Protein AF-A0A948NXS0-F1 (afdb_monomer_lite)

Radius of gyration: 12.46 Å; chains: 1; bounding box: 24×28×30 Å

Foldseek 3Di:
DKDKDPAFDDFFKWKDKQNHTDDFADDPLGIGIDDDDPDDIDIDIDGDPVRNVVVVVCCVVPVVVDNNND

Secondary structure (DSSP, 8-state):
-EEEEEEE--TTEEEEETTEE---EEETTTEEEEE--SS---EEEEE-HHHHHHHHHHHHH-GGGSTTT-

Structure (mmCIF, N/CA/C/O backbone):
data_AF-A0A948NXS0-F1
#
_entry.id   AF-A0A948NXS0-F1
#
loop_
_atom_site.group_PDB
_atom_site.id
_atom_site.type_symbol
_atom_site.label_atom_id
_atom_site.label_alt_id
_atom_site.label_comp_id
_atom_site.label_asym_id
_atom_site.label_entity_id
_atom_site.label_seq_id
_atom_site.pdbx_PDB_ins_code
_atom_site.Cartn_x
_atom_site.Cartn_y
_atom_site.Cartn_z
_atom_site.occupancy
_atom_site.B_iso_or_equiv
_atom_site.auth_seq_id
_atom_site.auth_comp_id
_atom_site.auth_asym_id
_atom_site.auth_atom_id
_atom_site.pdbx_PDB_model_num
ATOM 1 N N . GLN A 1 1 ? -7.928 -1.227 14.689 1.00 91.06 1 GLN A N 1
ATOM 2 C CA . GLN A 1 1 ? -9.190 -1.239 13.909 1.00 91.06 1 GLN A CA 1
ATOM 3 C C . GLN A 1 1 ? -8.817 -1.311 12.439 1.00 91.06 1 GLN A C 1
ATOM 5 O O . GLN A 1 1 ? -7.753 -0.821 12.094 1.00 91.06 1 GLN A O 1
ATOM 10 N N . TRP A 1 2 ? -9.624 -1.941 11.587 1.00 95.12 2 TRP A N 1
ATOM 11 C CA . TRP A 1 2 ? -9.268 -2.108 10.174 1.00 95.12 2 TRP A CA 1
ATOM 12 C C . TRP A 1 2 ? -10.025 -1.118 9.299 1.00 95.12 2 TRP A C 1
ATOM 14 O O . TRP A 1 2 ? -11.255 -1.117 9.294 1.00 95.12 2 TRP A O 1
ATOM 24 N N . LEU A 1 3 ? -9.288 -0.310 8.541 1.00 95.31 3 LEU A N 1
ATOM 25 C CA . LEU A 1 3 ? -9.831 0.443 7.420 1.00 95.31 3 LEU A CA 1
ATOM 26 C C . LEU A 1 3 ? -9.713 -0.420 6.166 1.00 95.31 3 LEU A C 1
ATOM 28 O O . LEU A 1 3 ? -8.605 -0.787 5.767 1.00 95.31 3 LEU A O 1
ATOM 32 N N . ILE A 1 4 ? -10.855 -0.743 5.559 1.00 96.38 4 ILE A N 1
ATOM 33 C CA . ILE A 1 4 ? -10.912 -1.460 4.286 1.00 96.38 4 ILE A CA 1
ATOM 34 C C . ILE A 1 4 ? -11.242 -0.462 3.186 1.00 96.38 4 ILE A C 1
ATOM 36 O O . ILE A 1 4 ? -12.281 0.195 3.235 1.00 96.38 4 ILE A O 1
ATOM 40 N N . LEU A 1 5 ? -10.366 -0.361 2.191 1.00 94.31 5 LEU A N 1
ATOM 41 C CA . LEU A 1 5 ? -10.592 0.489 1.026 1.00 94.31 5 LEU A CA 1
ATOM 42 C C . LEU A 1 5 ? -11.059 -0.392 -0.125 1.00 94.31 5 LEU A C 1
ATOM 44 O O . LEU A 1 5 ? -10.365 -1.332 -0.509 1.00 94.31 5 LEU A O 1
ATOM 48 N N . SER A 1 6 ? -12.218 -0.074 -0.701 1.00 92.62 6 SER A N 1
ATOM 49 C CA . SER A 1 6 ? -12.818 -0.805 -1.825 1.00 92.62 6 SER A CA 1
ATOM 50 C C . SER A 1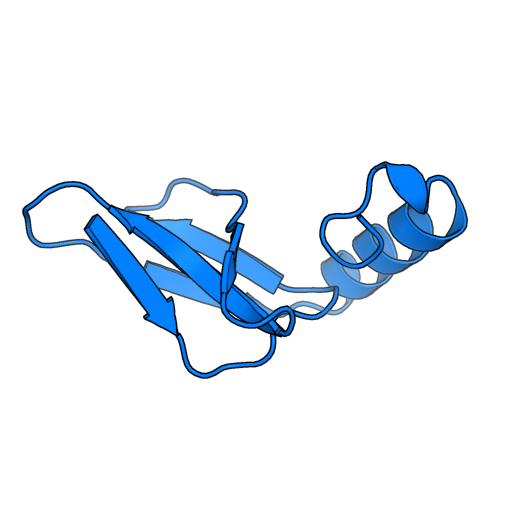 6 ? -12.118 -0.505 -3.158 1.00 92.62 6 SER A C 1
ATOM 52 O O . SER A 1 6 ? -12.763 -0.228 -4.169 1.00 92.62 6 SER A O 1
ATOM 54 N N . GLN A 1 7 ? -10.788 -0.513 -3.151 1.00 92.56 7 GLN A N 1
ATOM 55 C CA . GLN A 1 7 ? -9.934 -0.403 -4.320 1.00 92.56 7 GLN A CA 1
ATOM 56 C C . GLN A 1 7 ? -9.031 -1.630 -4.381 1.00 92.56 7 GLN A C 1
ATOM 58 O O . GLN A 1 7 ? -8.517 -2.086 -3.361 1.00 92.56 7 GLN A O 1
ATOM 63 N N . ASN A 1 8 ? -8.856 -2.179 -5.581 1.00 92.06 8 ASN A N 1
ATOM 64 C CA . ASN A 1 8 ? -8.049 -3.377 -5.760 1.00 92.06 8 ASN A CA 1
ATOM 65 C C . ASN A 1 8 ? -6.585 -3.070 -5.445 1.00 92.06 8 ASN A C 1
ATOM 67 O O . ASN A 1 8 ? -5.961 -2.234 -6.106 1.00 92.06 8 ASN A O 1
ATOM 71 N N . TYR A 1 9 ? -6.034 -3.783 -4.471 1.00 93.25 9 TYR A N 1
ATOM 72 C CA . TYR A 1 9 ? -4.626 -3.717 -4.158 1.00 93.25 9 TYR A CA 1
ATOM 73 C C . TYR A 1 9 ? -3.855 -4.597 -5.134 1.00 93.25 9 TYR A C 1
ATOM 75 O O . TYR A 1 9 ? -3.789 -5.810 -4.973 1.00 93.25 9 TYR A O 1
ATOM 83 N N . MET A 1 10 ? -3.297 -3.971 -6.165 1.00 91.88 10 MET A N 1
ATOM 84 C CA . MET A 1 10 ? -2.437 -4.591 -7.177 1.00 91.88 10 MET A CA 1
ATOM 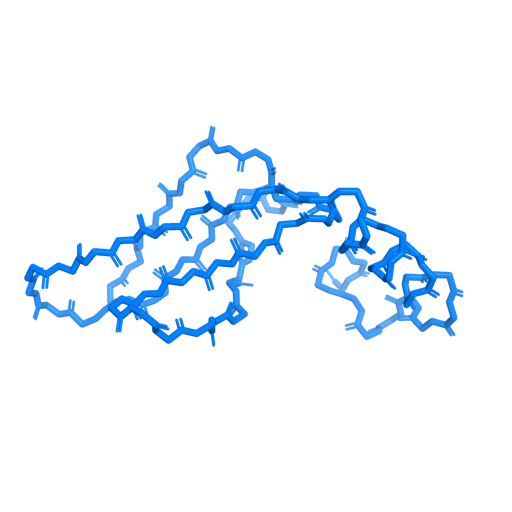85 C C . MET A 1 10 ? -0.991 -4.072 -7.029 1.00 91.88 10 MET A C 1
ATOM 87 O O . MET A 1 10 ? -0.740 -3.183 -6.219 1.00 91.88 10 MET A O 1
ATOM 91 N N . PRO A 1 11 ? -0.009 -4.590 -7.778 1.00 94.56 11 PRO A N 1
ATOM 92 C CA . PRO A 1 11 ? 1.324 -3.989 -7.842 1.00 94.56 11 PRO A CA 1
ATOM 93 C C . PRO A 1 11 ? 1.298 -2.495 -8.222 1.00 94.56 11 PRO A C 1
ATOM 95 O O . PRO A 1 11 ? 0.491 -2.078 -9.056 1.00 94.56 11 PRO A O 1
ATOM 98 N N . GLY A 1 12 ? 2.201 -1.691 -7.649 1.00 95.50 12 GLY A N 1
ATOM 99 C CA . GLY A 1 12 ? 2.386 -0.284 -8.028 1.00 95.50 12 GLY A CA 1
ATOM 100 C C . GLY A 1 12 ? 1.768 0.772 -7.124 1.00 95.50 12 GLY A C 1
ATOM 101 O O . GLY A 1 12 ? 1.834 1.957 -7.455 1.00 95.50 12 GLY A O 1
ATOM 102 N N . TRP A 1 13 ? 1.210 0.365 -5.988 1.00 96.00 13 TRP A N 1
ATOM 103 C CA . TRP A 1 13 ? 0.688 1.278 -4.977 1.00 96.00 13 TRP A CA 1
ATOM 104 C C . TRP A 1 13 ? 1.692 1.511 -3.852 1.00 96.00 13 TRP A C 1
ATOM 106 O O . TRP A 1 13 ? 2.277 0.568 -3.325 1.00 96.00 13 TRP A O 1
ATOM 116 N N . HIS A 1 14 ? 1.806 2.768 -3.444 1.00 96.31 14 HIS A N 1
ATOM 117 C CA . HIS A 1 14 ? 2.311 3.176 -2.143 1.00 96.31 14 HIS A CA 1
ATOM 118 C C . HIS A 1 14 ? 1.135 3.522 -1.239 1.00 96.31 14 HIS A C 1
ATOM 120 O O . HIS A 1 14 ? 0.155 4.131 -1.686 1.00 96.31 14 HIS A O 1
ATOM 126 N N . VAL A 1 15 ? 1.249 3.153 0.032 1.00 96.44 15 VAL A N 1
ATOM 127 C CA . VAL A 1 15 ? 0.252 3.458 1.055 1.00 96.44 15 VAL A CA 1
ATOM 128 C C . VAL A 1 15 ? 0.943 4.201 2.176 1.00 96.44 15 VAL A C 1
ATOM 130 O O . VAL A 1 15 ? 1.909 3.696 2.740 1.00 96.44 15 VAL A O 1
ATOM 133 N N . PHE A 1 16 ? 0.432 5.383 2.494 1.00 97.44 16 PHE A N 1
ATOM 134 C CA . PHE A 1 16 ? 0.922 6.195 3.595 1.00 97.44 16 PHE A CA 1
ATOM 135 C C . PHE A 1 16 ? -0.184 6.393 4.625 1.00 97.44 16 PHE A C 1
ATOM 137 O O . PHE A 1 16 ? -1.336 6.643 4.256 1.00 97.44 16 PHE A O 1
ATOM 144 N N . VAL A 1 17 ? 0.176 6.289 5.899 1.00 97.44 17 VAL A N 1
ATOM 145 C CA . VAL A 1 17 ? -0.668 6.640 7.043 1.00 97.44 17 VAL A CA 1
ATOM 146 C C . VAL A 1 17 ? 0.099 7.684 7.832 1.00 97.44 17 VAL A C 1
ATOM 148 O O . VAL A 1 17 ? 1.203 7.401 8.281 1.00 97.44 17 VAL A O 1
ATOM 151 N N . ASP A 1 18 ? -0.461 8.886 7.949 1.00 97.06 18 ASP A N 1
ATOM 152 C CA . ASP A 1 18 ? 0.174 10.011 8.648 1.00 97.06 18 ASP A CA 1
ATOM 153 C C . ASP A 1 18 ? 1.618 10.257 8.164 1.00 97.06 18 ASP A C 1
ATOM 155 O O . ASP A 1 18 ? 2.555 10.364 8.947 1.00 97.06 18 ASP A O 1
ATOM 159 N N . GLU A 1 19 ? 1.783 10.308 6.836 1.00 96.50 19 GLU A N 1
ATOM 160 C CA . GLU A 1 19 ? 3.057 10.504 6.115 1.00 96.50 19 GLU A CA 1
ATOM 161 C C . GLU A 1 19 ? 4.050 9.323 6.165 1.00 96.50 19 GLU A C 1
ATOM 163 O O . GLU A 1 19 ? 5.011 9.306 5.392 1.00 96.50 19 GLU A O 1
ATOM 168 N N . GLU A 1 20 ? 3.798 8.286 6.969 1.00 96.88 20 GLU A N 1
ATOM 169 C CA . GLU A 1 20 ? 4.637 7.085 7.029 1.00 96.88 20 GLU A CA 1
ATOM 170 C C . GLU A 1 20 ? 4.196 6.021 6.017 1.00 96.88 20 GLU A C 1
ATOM 172 O O . GLU A 1 20 ? 3.020 5.661 5.939 1.00 96.88 20 GLU A O 1
ATOM 177 N N . GLU A 1 21 ? 5.143 5.482 5.239 1.00 96.38 21 GLU A N 1
ATOM 178 C CA . GLU A 1 21 ? 4.861 4.394 4.298 1.00 96.38 21 GLU A CA 1
ATOM 179 C C . GLU A 1 21 ? 4.614 3.082 5.051 1.00 96.38 21 GLU A C 1
ATOM 181 O O . GLU A 1 21 ? 5.459 2.605 5.812 1.00 96.38 21 GLU A O 1
ATOM 186 N N . VAL A 1 22 ? 3.464 2.462 4.798 1.00 95.25 22 VAL A N 1
ATOM 187 C CA . VAL A 1 22 ? 3.053 1.208 5.430 1.00 95.25 22 VAL A CA 1
ATOM 188 C C . VAL A 1 22 ? 2.823 0.121 4.388 1.00 95.25 22 VAL A C 1
ATOM 190 O O . VAL A 1 22 ? 2.437 0.379 3.250 1.00 95.25 22 VAL A O 1
ATOM 193 N N . SER A 1 23 ? 3.024 -1.134 4.791 1.00 92.88 23 SER A N 1
ATOM 194 C CA . SER A 1 23 ? 2.599 -2.291 3.998 1.00 92.88 23 SER A CA 1
ATOM 195 C C . SER A 1 23 ? 1.182 -2.691 4.416 1.00 92.88 23 SER A C 1
ATOM 197 O O . SER A 1 23 ? 1.006 -3.192 5.529 1.00 92.88 23 SER A O 1
ATOM 199 N N . PRO A 1 24 ? 0.162 -2.467 3.576 1.00 94.75 24 PRO A N 1
ATOM 200 C CA . PRO A 1 24 ? -1.203 -2.868 3.891 1.00 94.75 24 PRO A CA 1
ATOM 201 C C . PRO A 1 24 ? -1.356 -4.396 3.799 1.00 94.75 24 PRO A C 1
ATOM 203 O O . PRO A 1 24 ? -0.639 -5.079 3.065 1.00 94.75 24 PRO A O 1
ATOM 206 N N . ALA A 1 25 ? -2.326 -4.933 4.533 1.00 94.25 25 ALA A N 1
ATOM 207 C CA . ALA A 1 25 ? -2.787 -6.308 4.389 1.00 94.25 25 ALA A CA 1
ATOM 208 C C . ALA A 1 25 ? -3.851 -6.417 3.279 1.00 94.25 25 ALA A C 1
ATOM 210 O O . ALA A 1 25 ? -4.275 -5.411 2.701 1.00 94.25 25 ALA A O 1
ATOM 211 N N . LEU A 1 26 ? -4.306 -7.642 3.001 1.00 93.81 26 LEU A N 1
ATOM 212 C CA . LEU A 1 26 ? -5.424 -7.903 2.095 1.00 93.81 26 LEU A CA 1
ATOM 213 C C . LEU A 1 26 ? -6.696 -8.242 2.874 1.00 93.81 26 LEU A C 1
ATOM 215 O O . LEU A 1 26 ? -6.711 -9.160 3.692 1.00 93.81 26 LEU A O 1
ATOM 219 N N . ALA A 1 27 ? -7.786 -7.550 2.558 1.00 94.25 27 ALA A N 1
ATOM 220 C CA . ALA A 1 27 ? -9.138 -7.985 2.890 1.00 94.25 27 ALA A CA 1
ATOM 221 C C . ALA A 1 27 ? -9.795 -8.603 1.656 1.00 94.25 27 ALA A C 1
ATOM 223 O O . ALA A 1 27 ? -9.660 -8.091 0.543 1.00 94.25 27 ALA A O 1
ATOM 224 N N . HIS A 1 28 ? -10.510 -9.713 1.852 1.00 91.88 28 HIS A N 1
ATOM 225 C CA . HIS A 1 28 ? -11.177 -10.453 0.771 1.00 91.88 28 HIS A CA 1
ATOM 226 C C . HIS A 1 28 ? -10.247 -10.792 -0.409 1.00 91.88 28 HIS A C 1
ATOM 228 O O . HIS A 1 28 ? -10.678 -10.811 -1.557 1.00 91.88 28 HIS A O 1
ATOM 234 N N . SER A 1 29 ? -8.960 -11.019 -0.123 1.00 89.12 29 SER A N 1
ATOM 235 C CA . SER A 1 29 ? -7.907 -11.352 -1.095 1.00 89.12 29 SER A CA 1
ATOM 236 C C . SER A 1 29 ? -7.599 -10.284 -2.156 1.00 89.12 29 SER A C 1
ATOM 238 O O . SER A 1 29 ? -6.695 -10.493 -2.961 1.00 89.12 29 SER A O 1
ATOM 240 N N . THR A 1 30 ? -8.294 -9.141 -2.174 1.00 92.00 30 THR A N 1
ATOM 241 C CA . THR A 1 30 ? -8.136 -8.133 -3.240 1.00 92.00 30 THR A CA 1
ATOM 242 C C . THR A 1 30 ? -8.106 -6.689 -2.762 1.00 92.00 30 THR A C 1
ATOM 244 O O . THR A 1 30 ? -7.614 -5.843 -3.501 1.00 92.00 30 THR A O 1
ATOM 247 N N . PHE A 1 31 ? -8.629 -6.367 -1.580 1.00 95.25 31 PHE A N 1
ATOM 248 C CA . PHE A 1 31 ? -8.763 -4.986 -1.106 1.00 95.25 31 PHE A CA 1
ATOM 249 C C . PHE A 1 31 ? -7.681 -4.614 -0.099 1.00 95.25 31 PHE A C 1
ATOM 251 O O . PHE A 1 31 ? -7.214 -5.468 0.655 1.00 95.25 31 PHE A O 1
ATOM 258 N N . PHE A 1 32 ? -7.323 -3.331 -0.041 1.00 96.31 32 PHE A N 1
ATOM 259 C CA . PHE A 1 32 ? -6.430 -2.824 1.000 1.00 96.31 32 PHE A CA 1
ATOM 260 C C . PHE A 1 32 ? -7.070 -2.992 2.379 1.00 96.31 32 PHE A C 1
ATOM 262 O O . PHE A 1 32 ? -8.216 -2.589 2.587 1.00 96.31 32 PHE A O 1
ATOM 269 N N . ALA A 1 33 ? -6.300 -3.520 3.324 1.00 96.75 33 ALA A N 1
ATOM 270 C CA . ALA A 1 33 ? -6.634 -3.547 4.738 1.00 96.75 33 ALA A CA 1
ATOM 271 C C . ALA A 1 33 ? -5.521 -2.860 5.532 1.00 96.75 33 ALA A C 1
ATOM 273 O O . ALA A 1 33 ? -4.390 -3.341 5.589 1.00 96.75 33 ALA A O 1
ATOM 274 N N . ILE A 1 34 ? -5.838 -1.724 6.147 1.00 96.50 34 ILE A N 1
ATOM 275 C CA . ILE A 1 34 ? -4.880 -0.917 6.908 1.00 96.50 34 ILE A CA 1
ATOM 276 C C . ILE A 1 34 ? -5.283 -0.970 8.380 1.00 96.50 34 ILE A C 1
ATOM 278 O O . ILE A 1 34 ? -6.424 -0.656 8.726 1.00 96.50 34 ILE A O 1
ATOM 282 N N . ASN A 1 35 ? -4.365 -1.394 9.249 1.00 95.50 35 ASN A N 1
ATOM 283 C CA . ASN A 1 35 ? -4.605 -1.380 10.687 1.00 95.50 35 ASN A CA 1
ATOM 284 C C . ASN A 1 35 ? -4.317 0.020 11.232 1.00 95.50 35 ASN A C 1
ATOM 286 O O . ASN A 1 35 ? -3.183 0.483 11.172 1.00 95.50 35 ASN A O 1
ATOM 290 N N . LEU A 1 36 ? -5.344 0.665 11.775 1.00 96.06 36 LEU A N 1
ATOM 291 C CA . 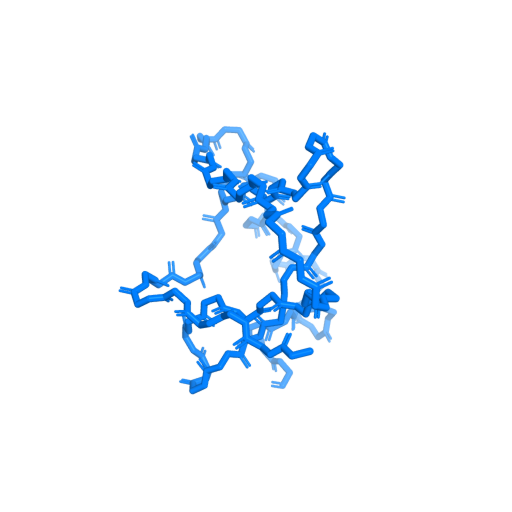LEU A 1 36 ? -5.271 1.996 12.368 1.00 96.06 36 LEU A CA 1
ATOM 292 C C . LEU A 1 36 ? -5.568 1.928 13.867 1.00 96.06 36 LEU A C 1
ATOM 294 O O . LEU A 1 36 ? -6.337 1.078 14.339 1.00 96.06 36 LEU A O 1
ATOM 298 N N . THR A 1 37 ? -4.989 2.849 14.626 1.00 95.44 37 THR A N 1
ATOM 299 C CA . THR A 1 37 ? -5.412 3.130 16.001 1.00 95.44 37 THR A CA 1
ATOM 300 C C . THR A 1 37 ? -6.707 3.951 16.011 1.00 95.44 37 THR A C 1
ATOM 302 O O . THR A 1 37 ? -7.105 4.483 14.976 1.00 95.44 37 THR A O 1
ATOM 305 N N . PRO A 1 38 ? -7.444 4.021 17.133 1.00 95.31 38 PRO A N 1
ATOM 306 C CA . PRO A 1 38 ? -8.544 4.973 17.282 1.00 95.31 38 PRO A CA 1
ATOM 307 C C . PRO A 1 38 ? -8.043 6.415 17.159 1.00 95.31 38 PRO A C 1
ATOM 309 O O . PRO A 1 38 ? -7.122 6.796 17.876 1.00 95.31 38 PRO A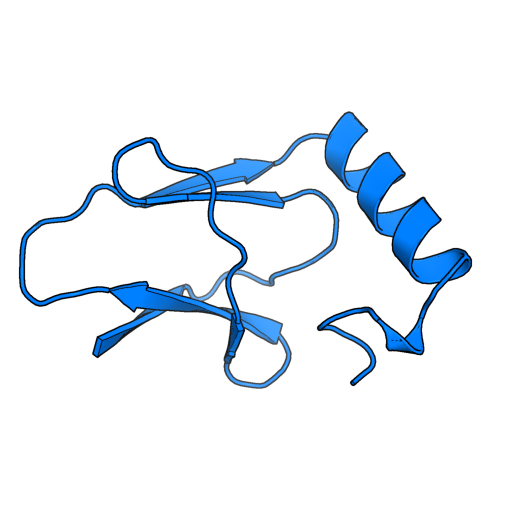 O 1
ATOM 312 N N . GLY A 1 39 ? -8.660 7.208 16.285 1.00 95.69 39 GLY A N 1
ATOM 313 C CA . GLY A 1 39 ? -8.264 8.594 16.050 1.00 95.69 39 GLY A CA 1
ATOM 314 C C . GLY A 1 39 ? -8.585 9.066 14.636 1.00 95.69 39 GLY A C 1
ATOM 315 O O . GLY A 1 39 ? -9.178 8.332 13.842 1.00 95.69 39 GLY A O 1
ATOM 316 N N . GLU A 1 40 ? -8.196 10.304 14.351 1.00 96.56 40 GLU A N 1
ATOM 317 C CA . GLU A 1 40 ? -8.178 10.864 13.003 1.00 96.56 40 GLU A CA 1
ATOM 318 C C . GLU A 1 40 ? -6.822 10.561 12.366 1.00 96.56 40 GLU A C 1
ATOM 320 O O . GLU A 1 40 ? -5.787 10.754 12.998 1.00 96.56 40 GLU A O 1
ATOM 325 N N . HIS A 1 41 ? -6.850 10.057 11.136 1.00 96.62 41 HIS A N 1
ATOM 326 C CA . HIS A 1 41 ? -5.663 9.641 10.398 1.00 96.62 41 HIS A CA 1
ATOM 327 C C . HIS A 1 41 ? -5.786 10.094 8.947 1.00 96.62 41 HIS A C 1
ATOM 329 O O . HIS A 1 41 ? -6.864 9.989 8.349 1.00 96.62 41 HIS A O 1
ATOM 335 N N . GLN A 1 42 ? -4.679 10.533 8.357 1.00 97.38 42 GLN A N 1
ATOM 336 C CA . GLN A 1 42 ? -4.610 10.806 6.929 1.00 97.38 42 GLN A CA 1
ATOM 337 C C . GLN A 1 42 ? -4.076 9.573 6.203 1.00 97.38 42 GLN A C 1
ATOM 339 O O . GLN A 1 42 ? -2.921 9.186 6.365 1.00 97.38 42 GLN A O 1
ATOM 344 N N . VAL A 1 43 ? -4.916 8.972 5.359 1.00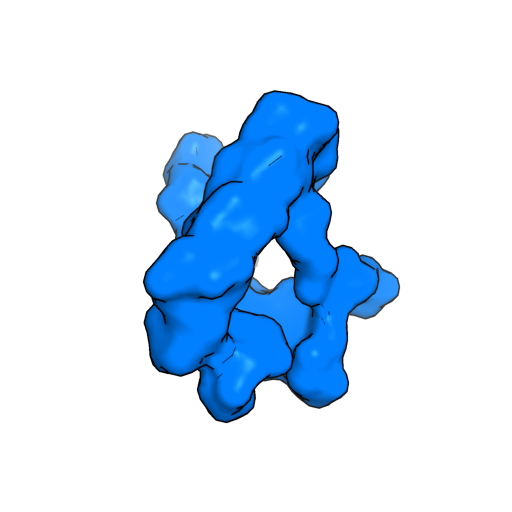 96.56 43 VAL A N 1
ATOM 345 C CA . VAL A 1 43 ? -4.527 7.833 4.521 1.00 96.56 43 VAL A CA 1
ATOM 346 C C . VAL A 1 43 ? -4.364 8.295 3.082 1.00 96.56 43 VAL A C 1
ATOM 348 O O . VAL A 1 43 ? -5.307 8.803 2.474 1.00 96.56 43 VAL A O 1
ATOM 351 N N . MET A 1 44 ? -3.173 8.094 2.524 1.00 97.12 44 MET A N 1
ATOM 352 C CA . MET A 1 44 ? -2.857 8.444 1.144 1.00 97.12 44 MET A CA 1
ATOM 353 C C . MET A 1 44 ? -2.475 7.193 0.355 1.00 97.12 44 MET A C 1
ATOM 355 O O . MET A 1 44 ? -1.538 6.478 0.703 1.00 97.12 44 MET A O 1
ATOM 359 N N . LEU A 1 45 ? -3.192 6.961 -0.743 1.00 96.25 45 LEU A N 1
ATOM 360 C CA . LEU A 1 45 ? -2.842 5.964 -1.748 1.00 96.25 45 LEU A CA 1
ATOM 361 C C . LEU A 1 45 ? -2.229 6.676 -2.951 1.00 96.25 45 LEU A C 1
ATOM 363 O O . LEU A 1 45 ? -2.849 7.574 -3.519 1.00 96.25 45 LEU A O 1
ATOM 367 N N . SER A 1 46 ? -1.033 6.264 -3.358 1.00 95.88 46 SER A N 1
ATOM 368 C CA . SER A 1 46 ? -0.362 6.820 -4.533 1.00 95.88 46 SER A CA 1
ATOM 369 C C . SER A 1 46 ? 0.069 5.707 -5.472 1.00 95.88 46 SER A C 1
ATOM 371 O O . SER A 1 46 ? 0.772 4.783 -5.069 1.00 95.88 46 SER A O 1
ATOM 373 N N . PHE A 1 47 ? -0.356 5.785 -6.729 1.00 95.81 47 PHE A N 1
ATOM 374 C CA . PHE A 1 47 ? 0.058 4.843 -7.761 1.00 95.81 47 PHE A CA 1
ATOM 375 C C . PHE A 1 47 ? 1.223 5.414 -8.569 1.00 95.81 47 PHE A C 1
ATOM 377 O O . PHE A 1 47 ? 1.197 6.579 -8.969 1.00 95.81 47 PHE A O 1
ATOM 384 N N . SER A 1 48 ? 2.215 4.579 -8.886 1.00 97.06 48 SER A N 1
ATOM 385 C CA . SER A 1 48 ? 3.268 4.962 -9.827 1.00 97.06 48 SER A CA 1
ATOM 386 C C . SER A 1 48 ? 3.748 3.797 -10.698 1.00 97.06 48 SER A C 1
ATOM 388 O O . SER A 1 48 ? 3.892 2.660 -10.247 1.00 97.06 48 SER A O 1
ATOM 390 N N . TYR A 1 49 ? 4.059 4.088 -11.967 1.00 97.50 49 TYR A N 1
ATOM 391 C CA . TYR A 1 49 ? 4.646 3.100 -12.881 1.00 97.50 49 TYR A CA 1
ATOM 392 C C . TYR A 1 49 ? 6.009 2.555 -12.415 1.00 97.50 49 TYR A C 1
ATOM 394 O O . TYR A 1 49 ? 6.234 1.350 -12.555 1.00 97.50 49 TYR A O 1
ATOM 402 N N . PRO A 1 50 ? 6.923 3.366 -11.838 1.00 97.25 50 PRO A N 1
ATOM 403 C CA . PRO A 1 50 ? 8.160 2.834 -11.270 1.00 97.25 50 PRO A CA 1
ATOM 404 C C . PRO A 1 50 ? 7.908 1.794 -10.173 1.00 97.25 50 PRO A C 1
ATOM 406 O O . PRO A 1 50 ? 8.545 0.738 -10.172 1.00 97.25 50 PRO A O 1
ATOM 409 N N . GLN A 1 51 ? 6.948 2.052 -9.281 1.00 95.81 51 GLN A N 1
ATOM 410 C CA . GLN A 1 51 ? 6.586 1.109 -8.226 1.00 95.81 51 GLN A CA 1
ATOM 411 C C . GLN A 1 51 ? 5.941 -0.153 -8.802 1.00 95.81 51 GLN A C 1
ATOM 413 O O . GLN A 1 51 ? 6.297 -1.255 -8.394 1.00 95.81 51 GLN A O 1
ATOM 418 N N . LEU A 1 52 ? 5.082 -0.015 -9.820 1.00 96.00 52 LEU A N 1
ATOM 419 C CA . LEU A 1 52 ? 4.479 -1.156 -10.516 1.00 96.00 52 LEU A CA 1
ATOM 420 C C . LEU A 1 52 ? 5.558 -2.099 -11.053 1.00 96.00 52 LEU A C 1
ATOM 422 O O . LEU A 1 52 ? 5.490 -3.312 -10.844 1.00 96.00 52 LEU A O 1
ATOM 426 N N . MET A 1 53 ? 6.573 -1.547 -11.717 1.00 96.56 53 MET A N 1
ATOM 427 C CA . MET A 1 53 ? 7.689 -2.329 -12.248 1.00 96.56 53 MET A CA 1
ATOM 428 C C . MET A 1 53 ? 8.478 -3.019 -11.134 1.00 96.56 53 MET A C 1
ATOM 430 O O . MET A 1 53 ? 8.777 -4.211 -11.239 1.00 96.56 53 MET A O 1
ATOM 434 N N . LYS A 1 54 ? 8.790 -2.297 -10.052 1.00 94.12 54 LYS A N 1
ATOM 435 C CA . LYS A 1 54 ? 9.515 -2.837 -8.894 1.00 94.12 54 LYS A CA 1
ATOM 436 C C . LYS A 1 54 ? 8.764 -4.005 -8.252 1.00 94.12 54 LYS A C 1
ATOM 438 O O . LYS A 1 54 ? 9.358 -5.065 -8.037 1.00 94.12 54 LYS A O 1
ATOM 443 N N . ASP A 1 55 ? 7.471 -3.833 -7.999 1.00 93.81 55 ASP A N 1
ATOM 444 C CA . ASP A 1 55 ? 6.619 -4.860 -7.401 1.00 93.81 55 ASP A CA 1
ATOM 445 C C . ASP A 1 55 ? 6.464 -6.066 -8.322 1.00 93.81 55 ASP A C 1
ATOM 447 O O . ASP A 1 55 ? 6.617 -7.198 -7.870 1.00 93.81 55 ASP A O 1
ATOM 451 N N . SER A 1 56 ? 6.264 -5.843 -9.624 1.00 94.38 56 SER A N 1
ATOM 452 C CA . SER A 1 56 ? 6.152 -6.918 -10.618 1.00 94.38 56 SER A CA 1
ATOM 453 C C . SER A 1 56 ? 7.425 -7.768 -10.684 1.00 94.38 56 SER A C 1
ATOM 455 O O . SER A 1 56 ? 7.360 -8.997 -10.691 1.00 94.38 56 SER A O 1
ATOM 457 N N . ILE A 1 57 ? 8.604 -7.135 -10.663 1.00 94.62 57 ILE A N 1
ATOM 458 C CA . ILE A 1 57 ? 9.889 -7.848 -10.621 1.00 94.62 57 ILE A CA 1
ATOM 459 C C . ILE A 1 57 ? 10.022 -8.651 -9.322 1.00 94.62 57 ILE A C 1
ATOM 461 O O . ILE A 1 57 ? 10.492 -9.791 -9.355 1.00 94.62 57 ILE A O 1
ATOM 465 N N . LYS A 1 58 ? 9.614 -8.083 -8.179 1.00 92.31 58 LYS A N 1
ATOM 466 C CA . LYS A 1 58 ? 9.630 -8.787 -6.889 1.00 92.31 58 LYS A CA 1
ATOM 467 C C . LYS A 1 58 ? 8.729 -10.024 -6.928 1.00 92.31 58 LYS A C 1
ATOM 469 O O . LYS A 1 58 ? 9.168 -11.089 -6.506 1.00 92.31 58 LYS A O 1
ATOM 474 N N . LEU A 1 59 ? 7.534 -9.893 -7.500 1.00 91.88 59 LEU A N 1
ATOM 475 C CA . LEU A 1 59 ? 6.552 -10.965 -7.680 1.00 91.88 59 LEU A CA 1
ATOM 476 C C . LEU A 1 59 ? 7.113 -12.129 -8.507 1.00 91.88 59 LEU A C 1
ATOM 478 O O . LEU A 1 59 ? 7.001 -13.280 -8.102 1.00 91.88 59 LEU A O 1
ATOM 482 N N . ILE A 1 60 ? 7.788 -11.827 -9.620 1.00 93.81 60 ILE A N 1
ATOM 483 C CA . ILE A 1 60 ? 8.417 -12.842 -10.480 1.00 93.81 60 ILE A CA 1
ATOM 484 C C . ILE A 1 60 ? 9.585 -13.532 -9.764 1.00 93.81 60 ILE A C 1
ATOM 486 O O . ILE A 1 60 ? 9.755 -14.744 -9.874 1.00 93.81 60 ILE A O 1
ATOM 490 N N . ARG A 1 61 ? 10.416 -12.774 -9.038 1.00 94.19 61 ARG A N 1
ATOM 491 C CA . ARG A 1 61 ? 11.616 -13.316 -8.377 1.00 94.19 61 ARG A CA 1
ATOM 492 C C . ARG A 1 61 ? 11.298 -14.115 -7.118 1.00 94.19 61 ARG A C 1
ATOM 494 O O . ARG A 1 61 ? 12.038 -15.038 -6.791 1.00 94.19 61 ARG A O 1
ATOM 501 N N . LYS A 1 62 ? 10.264 -13.713 -6.381 1.00 91.19 62 LYS A N 1
ATOM 502 C CA . LYS A 1 62 ? 9.938 -14.228 -5.050 1.00 91.19 62 LYS A CA 1
ATOM 503 C C . LYS A 1 62 ? 8.418 -14.303 -4.832 1.00 91.19 62 LYS A C 1
ATOM 505 O O . LYS A 1 62 ? 7.886 -13.592 -3.978 1.00 91.19 62 LYS A O 1
ATOM 510 N N . PRO A 1 63 ? 7.706 -15.164 -5.577 1.00 87.25 63 PRO A N 1
ATOM 511 C CA . PRO A 1 63 ? 6.243 -15.216 -5.537 1.00 87.25 63 PRO A CA 1
ATOM 512 C C . PRO A 1 63 ? 5.698 -15.548 -4.140 1.00 87.25 63 PRO A C 1
ATOM 514 O O . PRO A 1 63 ? 4.761 -14.899 -3.685 1.00 87.25 63 PRO A O 1
ATOM 517 N N . ASN A 1 64 ? 6.349 -16.463 -3.416 1.00 87.94 64 ASN A N 1
ATOM 518 C CA . ASN A 1 64 ? 5.928 -16.913 -2.080 1.00 87.94 64 ASN A CA 1
ATOM 519 C C . ASN A 1 64 ? 6.139 -15.857 -0.973 1.00 87.94 64 ASN A C 1
ATOM 521 O O . ASN A 1 64 ? 5.633 -16.002 0.131 1.00 87.94 64 ASN A O 1
ATOM 525 N N . GLU A 1 65 ? 6.908 -14.794 -1.232 1.00 85.56 65 GLU A N 1
ATOM 526 C CA . GLU A 1 65 ? 7.023 -13.659 -0.300 1.00 85.56 65 GLU A CA 1
ATOM 527 C C . GLU A 1 65 ? 5.962 -12.583 -0.587 1.00 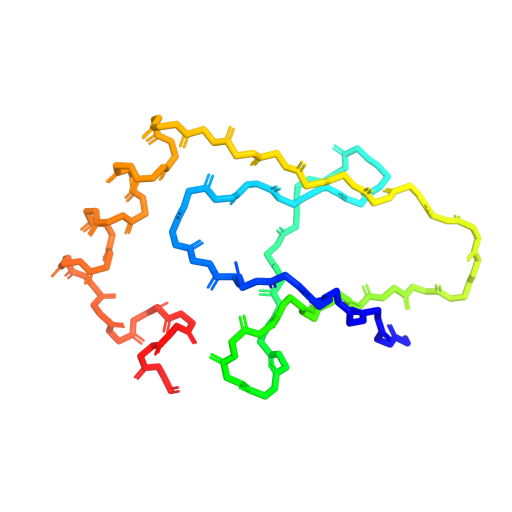85.56 65 GLU A C 1
ATOM 529 O O . GLU A 1 65 ? 5.902 -11.566 0.106 1.00 85.56 65 GLU A O 1
ATOM 534 N N . SER A 1 66 ? 5.153 -12.759 -1.636 1.00 84.25 66 SER A N 1
ATOM 535 C CA . SER A 1 66 ? 4.153 -11.777 -2.024 1.00 84.25 66 SER A CA 1
ATOM 536 C C . SER A 1 66 ? 2.862 -11.970 -1.237 1.00 84.25 66 SER A C 1
ATOM 538 O O . SER A 1 66 ? 2.382 -13.081 -1.031 1.00 84.25 66 SER A O 1
ATOM 540 N N . ILE A 1 67 ? 2.266 -10.855 -0.838 1.00 85.25 67 ILE A N 1
ATOM 541 C CA . ILE A 1 67 ? 0.974 -10.840 -0.152 1.00 85.25 67 ILE A CA 1
ATOM 542 C C . ILE A 1 67 ? -0.167 -11.384 -1.027 1.00 85.25 67 ILE A C 1
ATOM 544 O O . ILE A 1 67 ? -1.183 -11.793 -0.491 1.00 85.25 67 ILE A O 1
ATOM 548 N N . TRP A 1 68 ? -0.005 -11.384 -2.356 1.00 80.88 68 TRP A N 1
ATOM 549 C CA . TRP A 1 68 ? -1.036 -11.790 -3.317 1.00 80.88 68 TRP A CA 1
ATOM 550 C C . TRP A 1 68 ? -1.041 -13.291 -3.626 1.00 80.88 68 TRP A C 1
ATOM 552 O O . TRP A 1 68 ? -2.008 -13.778 -4.203 1.00 80.88 68 TRP A O 1
ATOM 562 N N . ILE A 1 69 ? 0.048 -14.002 -3.316 1.00 78.00 69 ILE A N 1
ATOM 563 C CA . ILE A 1 69 ? 0.238 -15.425 -3.662 1.00 78.00 69 ILE A CA 1
ATOM 564 C C . ILE A 1 69 ? 0.273 -16.316 -2.401 1.00 78.00 69 ILE A C 1
ATOM 566 O O . ILE A 1 69 ? 0.313 -17.538 -2.526 1.00 78.00 69 ILE A O 1
ATOM 570 N N . ASN A 1 70 ? 0.223 -15.725 -1.202 1.00 58.97 70 ASN A N 1
ATOM 571 C CA . ASN A 1 70 ? 0.171 -16.458 0.070 1.00 58.97 70 ASN A CA 1
ATOM 572 C C . ASN A 1 70 ? -1.234 -16.930 0.451 1.00 58.97 70 ASN A C 1
ATOM 574 O O . ASN A 1 70 ? -2.201 -16.167 0.229 1.00 58.97 70 ASN A O 1
#

Sequence (70 aa):
QWLILSQNYMPGWHVFVDEEEVSPALAHSTFFAINLTPGEHQVMLSFSYPQLMKDSIKLIRKPNESIWIN

pLDDT: mean 93.38, std 5.66, range [58.97, 97.5]